Protein AF-A0A564Z954-F1 (afdb_monomer)

Sequence (150 aa):
MLAMYPEDNRAFHIRVGFLYTVAASIPLILFPLRTALYSLLFKEDLYEEGPLTVQFPPTIPDVYFRYLTLGIIFLSMIASQTTDRVEVILTYTGGLAGGACCYLLPAAIGARALGVRKRSLEMGLMILLLCGLGVLILLSPFLTFLGVDV

Foldseek 3Di:
DPPDDPPDVVVVVVVVVVVVVVVVVVVVVVVVVLVVVVCVVCVVVVPPDDDDDDDDDDDPPVVVSVVVVVVVVVVVVVVVVPDPDPVLVCQLVCLVVVLCVVQVVVLVCVVVVCPPDDDDVVVVVVSVVSVVVSVVSNCVSVVVVVVVVD

Structure (mmCIF, N/CA/C/O backbone):
data_AF-A0A564Z954-F1
#
_entry.id   AF-A0A564Z954-F1
#
loop_
_atom_site.group_PDB
_atom_site.id
_atom_site.type_symbol
_atom_site.label_atom_id
_atom_site.label_alt_id
_atom_site.label_comp_id
_atom_site.label_asym_id
_atom_site.label_entity_id
_atom_site.label_seq_id
_atom_site.pdbx_PDB_ins_code
_atom_site.Cartn_x
_atom_site.Cartn_y
_atom_site.Cartn_z
_atom_site.occupancy
_atom_site.B_iso_or_equiv
_atom_site.auth_seq_id
_atom_site.auth_comp_id
_atom_site.auth_asym_id
_atom_site.auth_atom_id
_atom_site.pdbx_PDB_model_num
ATOM 1 N N . MET A 1 1 ? 15.148 8.608 -26.414 1.00 41.53 1 MET A N 1
ATOM 2 C CA . MET A 1 1 ? 16.270 8.232 -25.520 1.00 41.53 1 MET A CA 1
ATOM 3 C C . MET A 1 1 ? 16.392 6.715 -25.267 1.00 41.53 1 MET A C 1
ATOM 5 O O . MET A 1 1 ? 17.123 6.333 -24.369 1.00 41.53 1 MET A O 1
ATOM 9 N N . LEU A 1 2 ? 15.747 5.839 -26.063 1.00 47.66 2 LEU A N 1
ATOM 10 C CA . LEU A 1 2 ? 15.821 4.367 -25.918 1.00 47.66 2 LEU A CA 1
ATOM 11 C C . LEU A 1 2 ? 16.537 3.651 -27.081 1.00 47.66 2 LEU A C 1
ATOM 13 O O . LEU A 1 2 ? 16.651 2.436 -27.067 1.00 47.66 2 LEU A O 1
ATOM 17 N N . ALA A 1 3 ? 17.040 4.384 -28.079 1.00 51.81 3 ALA A N 1
ATOM 18 C CA . ALA A 1 3 ? 17.647 3.794 -29.278 1.00 51.81 3 ALA A CA 1
ATOM 19 C C . ALA A 1 3 ? 19.162 3.515 -29.157 1.00 51.81 3 ALA A C 1
ATOM 21 O O . ALA A 1 3 ? 19.787 3.126 -30.134 1.00 51.81 3 ALA A O 1
ATOM 22 N N . MET A 1 4 ? 19.771 3.738 -27.985 1.00 51.12 4 MET A N 1
ATOM 23 C CA . MET A 1 4 ? 21.219 3.592 -27.781 1.00 51.12 4 MET A CA 1
ATOM 24 C C . MET A 1 4 ? 21.536 2.953 -26.426 1.00 51.12 4 MET A C 1
ATOM 26 O O . MET A 1 4 ? 22.325 3.474 -25.644 1.00 51.12 4 MET A O 1
ATOM 30 N N . TYR A 1 5 ? 20.876 1.839 -26.118 1.00 54.16 5 TYR A N 1
ATOM 31 C CA . TYR A 1 5 ? 21.366 0.914 -25.102 1.00 54.16 5 TYR A CA 1
ATOM 32 C C . TYR A 1 5 ? 21.845 -0.331 -25.853 1.00 54.16 5 TYR A C 1
ATOM 34 O O . TYR A 1 5 ? 21.053 -0.889 -26.612 1.00 54.16 5 TYR A O 1
ATOM 42 N N . PRO A 1 6 ? 23.125 -0.724 -25.744 1.00 58.16 6 PRO A N 1
ATOM 43 C CA . PRO A 1 6 ? 23.618 -1.901 -26.441 1.00 58.16 6 PRO A CA 1
ATOM 44 C C . PRO A 1 6 ? 22.816 -3.116 -25.964 1.00 58.16 6 PRO A C 1
ATOM 46 O O . PRO A 1 6 ? 22.495 -3.226 -24.780 1.00 58.16 6 PRO A O 1
ATOM 49 N N . GLU A 1 7 ? 22.470 -4.008 -26.889 1.00 63.69 7 GLU A N 1
ATOM 50 C CA . GLU A 1 7 ? 21.851 -5.310 -26.620 1.00 63.69 7 GLU A CA 1
ATOM 51 C C . GLU A 1 7 ? 22.855 -6.204 -25.870 1.00 63.69 7 GLU A C 1
ATOM 53 O O . GLU A 1 7 ? 23.449 -7.136 -26.409 1.00 63.69 7 GLU A O 1
ATOM 58 N N . ASP A 1 8 ? 23.117 -5.861 -24.612 1.00 70.62 8 ASP A N 1
ATOM 59 C CA . ASP A 1 8 ? 23.993 -6.598 -23.725 1.00 70.62 8 ASP A CA 1
ATOM 60 C C . ASP A 1 8 ? 23.173 -7.733 -23.114 1.00 70.62 8 ASP A C 1
ATOM 62 O O . ASP A 1 8 ? 22.241 -7.504 -22.335 1.00 70.62 8 ASP A O 1
ATOM 66 N N . ASN A 1 9 ? 23.530 -8.980 -23.431 1.00 76.00 9 ASN A N 1
ATOM 67 C CA . ASN A 1 9 ? 22.897 -10.186 -22.881 1.00 76.00 9 ASN A CA 1
ATOM 68 C C . ASN A 1 9 ? 22.767 -10.098 -21.342 1.00 76.00 9 ASN A C 1
ATOM 70 O O . ASN A 1 9 ? 21.789 -10.539 -20.748 1.00 76.00 9 ASN A O 1
ATOM 74 N N . ARG A 1 10 ? 23.724 -9.431 -20.682 1.00 79.94 10 ARG A N 1
ATOM 75 C CA . ARG A 1 10 ? 23.726 -9.162 -19.235 1.00 79.94 10 ARG A CA 1
ATOM 76 C C . ARG A 1 10 ? 22.551 -8.297 -18.774 1.00 79.94 10 ARG A C 1
ATOM 78 O O . ARG A 1 10 ? 21.937 -8.606 -17.756 1.00 79.94 10 ARG A O 1
ATOM 85 N N . ALA A 1 11 ? 22.220 -7.241 -19.509 1.00 81.50 11 ALA A N 1
ATOM 86 C CA . ALA A 1 11 ? 21.094 -6.374 -19.180 1.00 81.50 11 ALA A CA 1
ATOM 87 C C . ALA A 1 11 ? 19.754 -7.092 -19.384 1.00 81.50 11 ALA A C 1
ATOM 89 O O . ALA A 1 11 ? 18.826 -6.894 -18.598 1.00 81.50 11 ALA A O 1
ATOM 90 N N . PHE A 1 12 ? 19.673 -7.974 -20.384 1.00 83.81 12 PHE A N 1
ATOM 91 C CA . PHE A 1 12 ? 18.518 -8.848 -20.572 1.00 83.81 12 PHE A CA 1
ATOM 92 C C . PHE A 1 12 ? 18.321 -9.785 -19.370 1.00 83.81 12 PHE A C 1
ATOM 94 O O . PHE A 1 12 ? 17.233 -9.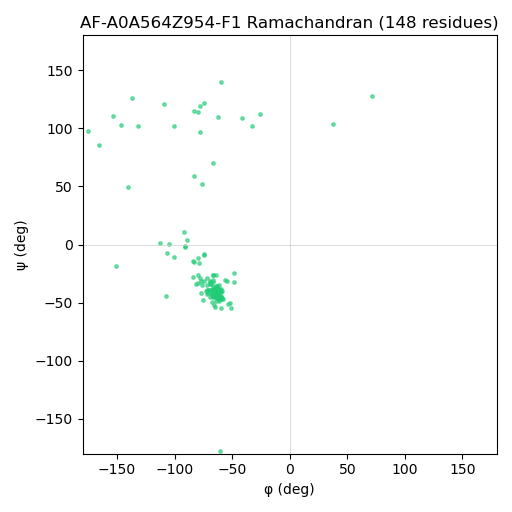809 -18.793 1.00 83.81 12 PHE A O 1
ATOM 101 N N . HIS A 1 13 ? 19.381 -10.463 -18.912 1.00 86.06 13 HIS A N 1
ATOM 102 C CA . HIS A 1 13 ? 19.321 -11.329 -17.722 1.00 86.06 13 HIS A CA 1
ATOM 103 C C . HIS A 1 13 ? 18.886 -10.579 -16.461 1.00 86.06 13 HIS A C 1
ATOM 105 O O . HIS A 1 13 ? 18.076 -11.091 -15.691 1.00 86.06 13 HIS A O 1
ATOM 111 N N . ILE A 1 14 ? 19.365 -9.347 -16.265 1.00 89.75 14 ILE A N 1
ATOM 112 C CA . ILE A 1 14 ? 18.974 -8.521 -15.112 1.00 89.75 14 ILE A CA 1
ATOM 113 C C . ILE A 1 14 ? 17.486 -8.148 -15.181 1.00 89.75 14 ILE A C 1
ATOM 115 O O . ILE A 1 14 ? 16.778 -8.271 -14.180 1.00 89.75 14 ILE A O 1
ATOM 119 N N . ARG A 1 15 ? 16.983 -7.742 -16.355 1.00 85.69 15 ARG A N 1
ATOM 120 C CA . ARG A 1 15 ? 15.562 -7.398 -16.544 1.00 85.69 15 ARG A CA 1
ATOM 121 C C . ARG A 1 15 ? 14.650 -8.598 -16.296 1.00 85.69 15 ARG A C 1
ATOM 123 O O . ARG A 1 15 ? 13.651 -8.466 -15.592 1.00 85.69 15 ARG A O 1
ATOM 130 N N . VAL A 1 16 ? 15.008 -9.763 -16.834 1.00 89.56 16 VAL A N 1
ATOM 131 C CA . VAL A 1 16 ? 14.232 -10.998 -16.654 1.00 89.56 16 VAL A CA 1
ATOM 132 C C . VAL A 1 16 ? 14.264 -11.461 -15.196 1.00 89.56 16 VAL A C 1
ATOM 134 O O . VAL A 1 16 ? 13.220 -11.817 -14.654 1.00 89.56 16 VAL A O 1
ATOM 137 N N . GLY A 1 17 ? 15.421 -11.396 -14.528 1.00 90.94 17 GLY A N 1
ATOM 138 C CA . GLY A 1 17 ? 15.543 -11.743 -13.108 1.00 90.94 17 GLY A CA 1
ATOM 139 C C . GLY A 1 17 ? 14.709 -10.837 -12.195 1.00 90.94 17 GLY A C 1
ATOM 140 O O . GLY A 1 17 ? 14.040 -11.319 -11.275 1.00 90.94 17 GLY A O 1
ATOM 141 N N . PHE A 1 18 ? 14.681 -9.534 -12.482 1.00 89.62 18 PHE A N 1
ATOM 142 C CA . PHE A 1 18 ? 13.810 -8.594 -11.779 1.00 89.62 18 PHE A CA 1
ATOM 143 C C . PHE A 1 18 ? 12.329 -8.915 -12.017 1.00 89.62 18 PHE A C 1
ATOM 145 O O . PHE A 1 18 ? 11.571 -9.047 -11.056 1.00 89.62 18 PHE A O 1
ATOM 152 N N . LEU A 1 19 ? 11.928 -9.128 -13.275 1.00 91.31 19 LEU A N 1
ATOM 153 C CA . LEU A 1 19 ? 10.546 -9.462 -13.622 1.00 91.31 19 LEU A CA 1
ATOM 154 C C . LEU A 1 19 ? 10.081 -10.762 -12.952 1.00 91.31 19 LEU A C 1
ATOM 156 O O . LEU A 1 19 ? 8.968 -10.816 -12.436 1.00 91.31 19 LEU A O 1
ATOM 160 N N . TYR A 1 20 ? 10.939 -11.783 -12.902 1.00 92.00 20 TYR A N 1
ATOM 161 C CA . TYR A 1 20 ? 10.642 -13.048 -12.229 1.00 92.00 20 TYR A CA 1
ATOM 162 C C . TYR A 1 20 ? 10.417 -12.857 -10.724 1.00 92.00 20 TYR A C 1
ATOM 164 O O . TYR A 1 20 ? 9.466 -13.395 -10.157 1.00 92.00 20 TYR A O 1
ATOM 172 N N . THR A 1 21 ? 11.251 -12.036 -10.083 1.00 91.50 21 THR A N 1
ATOM 173 C CA . THR A 1 21 ? 11.122 -11.727 -8.651 1.00 91.50 21 THR A CA 1
ATOM 174 C C . THR A 1 21 ? 9.829 -10.963 -8.357 1.00 91.50 21 THR A C 1
ATOM 176 O O . THR A 1 21 ? 9.137 -11.277 -7.389 1.00 91.50 21 THR A O 1
ATOM 179 N N . VAL A 1 22 ? 9.463 -10.000 -9.209 1.00 89.06 22 VAL A N 1
ATOM 180 C CA . VAL A 1 22 ? 8.196 -9.258 -9.094 1.00 89.06 22 VAL A CA 1
ATOM 181 C C . VAL A 1 22 ? 6.995 -10.179 -9.329 1.00 89.06 22 VAL A C 1
ATOM 183 O O . VAL A 1 22 ? 6.027 -10.136 -8.578 1.00 89.06 22 VAL A O 1
ATOM 186 N N . ALA A 1 23 ? 7.057 -11.067 -10.321 1.00 89.00 23 ALA A N 1
ATOM 187 C CA . ALA A 1 23 ? 5.986 -12.027 -10.574 1.00 89.00 23 ALA A CA 1
ATOM 188 C C . ALA A 1 23 ? 5.775 -12.983 -9.387 1.00 89.00 23 ALA A C 1
ATOM 190 O O . ALA A 1 23 ? 4.637 -13.304 -9.049 1.00 89.00 23 ALA A O 1
ATOM 191 N N . ALA A 1 24 ? 6.858 -13.399 -8.722 1.00 90.50 24 ALA A N 1
ATOM 192 C CA . ALA A 1 24 ? 6.793 -14.242 -7.533 1.00 90.50 24 ALA A CA 1
ATOM 193 C C . ALA A 1 24 ? 6.272 -13.497 -6.289 1.00 90.50 24 ALA A C 1
ATOM 195 O O . ALA A 1 24 ? 5.651 -14.120 -5.429 1.00 90.50 24 ALA A O 1
ATOM 196 N N . SER A 1 25 ? 6.482 -12.181 -6.174 1.00 89.81 25 SER A N 1
ATOM 197 C CA . SER A 1 25 ? 6.032 -11.407 -5.009 1.00 89.81 25 SER A CA 1
ATOM 198 C C . SER A 1 25 ? 4.530 -11.111 -5.020 1.00 89.81 25 SER A C 1
ATOM 200 O O . SER A 1 25 ? 3.914 -11.089 -3.955 1.00 89.81 25 SER A O 1
ATOM 202 N N . ILE A 1 26 ? 3.918 -10.954 -6.199 1.00 86.00 26 ILE A N 1
ATOM 203 C CA . ILE A 1 26 ? 2.472 -10.710 -6.351 1.00 86.00 26 ILE A CA 1
ATOM 204 C C . ILE A 1 26 ? 1.613 -11.727 -5.573 1.00 86.00 26 ILE A C 1
ATOM 206 O O . ILE A 1 26 ? 0.808 -11.291 -4.747 1.00 86.00 26 ILE A O 1
ATOM 210 N N . PRO A 1 27 ? 1.757 -13.057 -5.750 1.00 83.00 27 PRO A N 1
ATOM 211 C CA . PRO A 1 27 ? 0.962 -14.022 -4.993 1.00 83.00 27 PRO A CA 1
ATOM 212 C C . PRO A 1 27 ? 1.272 -13.981 -3.492 1.00 83.00 27 PRO A C 1
ATOM 214 O O . PRO A 1 27 ? 0.347 -14.081 -2.686 1.00 83.00 27 PRO A O 1
ATOM 217 N N . LEU A 1 28 ? 2.538 -13.768 -3.104 1.00 86.19 28 LEU A N 1
ATOM 218 C CA . LEU A 1 28 ? 2.923 -13.637 -1.693 1.00 86.19 28 LEU A CA 1
ATOM 219 C C . LEU A 1 28 ? 2.240 -12.446 -1.008 1.00 86.19 28 LEU A C 1
ATOM 221 O O . LEU A 1 28 ? 1.900 -12.551 0.166 1.00 86.19 28 LEU A O 1
ATOM 225 N N . ILE A 1 29 ? 2.020 -11.339 -1.722 1.00 85.56 29 ILE A N 1
ATOM 226 C CA . ILE A 1 29 ? 1.315 -10.153 -1.210 1.00 85.56 29 ILE A CA 1
ATOM 227 C C . ILE A 1 29 ? -0.209 -10.356 -1.247 1.00 85.56 29 ILE A C 1
ATOM 229 O O . ILE A 1 29 ? -0.923 -9.886 -0.360 1.00 85.56 29 ILE A O 1
ATOM 233 N N . LEU A 1 30 ? -0.723 -11.094 -2.234 1.00 83.00 30 LEU A N 1
ATOM 234 C CA . LEU A 1 30 ? -2.159 -11.322 -2.411 1.00 83.00 30 LEU A CA 1
ATOM 235 C C . LEU A 1 30 ? -2.757 -12.197 -1.292 1.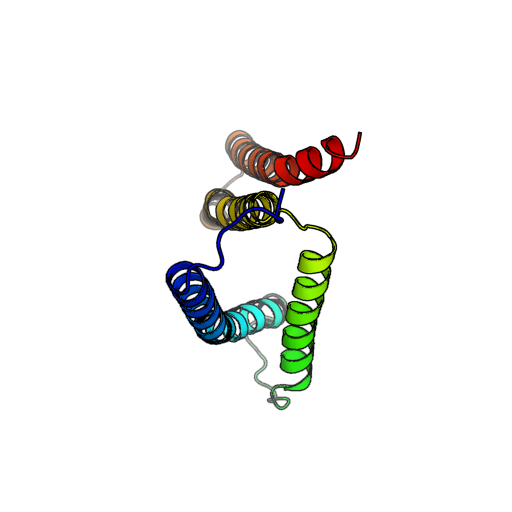00 83.00 30 LEU A C 1
ATOM 237 O O . LEU A 1 30 ? -3.888 -11.957 -0.863 1.00 83.00 30 LEU A O 1
ATOM 241 N N . PHE A 1 31 ? -1.999 -13.161 -0.759 1.00 83.06 31 PHE A N 1
ATOM 242 C CA . PHE A 1 31 ? -2.447 -14.008 0.356 1.00 83.06 31 PHE A CA 1
ATOM 243 C C . PHE A 1 31 ? -2.803 -13.238 1.643 1.00 83.06 31 PHE A C 1
ATOM 245 O O . PHE A 1 31 ? -3.920 -13.410 2.132 1.00 83.06 31 PHE A O 1
ATOM 252 N N . PRO A 1 32 ? -1.932 -12.389 2.219 1.00 81.12 32 PRO A N 1
ATOM 253 C CA . PRO A 1 32 ? -2.290 -11.590 3.389 1.00 81.12 32 PRO A CA 1
ATOM 254 C C . PRO A 1 32 ? -3.316 -10.498 3.056 1.00 81.12 32 PRO A C 1
ATOM 256 O O . PRO A 1 32 ? -4.167 -10.195 3.896 1.00 81.12 32 PRO A O 1
ATOM 259 N N . LEU A 1 33 ? -3.300 -9.954 1.831 1.00 77.25 33 LEU A N 1
ATOM 260 C CA . LEU A 1 33 ? -4.278 -8.961 1.373 1.00 77.25 33 LEU A CA 1
ATOM 261 C C . LEU A 1 33 ? -5.710 -9.515 1.399 1.00 77.25 33 LEU A C 1
ATOM 263 O O . LEU A 1 33 ? -6.628 -8.816 1.831 1.00 77.25 33 LEU A O 1
ATOM 267 N N . ARG A 1 34 ? -5.891 -10.790 1.020 1.00 76.88 34 ARG A N 1
ATOM 268 C CA . ARG A 1 34 ? -7.171 -11.507 1.149 1.00 76.88 34 ARG A CA 1
ATOM 269 C C . ARG A 1 34 ? -7.708 -11.441 2.576 1.00 76.88 34 ARG A C 1
ATOM 271 O O . ARG A 1 34 ? -8.869 -11.099 2.783 1.00 76.88 34 ARG A O 1
ATOM 278 N N . THR A 1 35 ? -6.871 -11.782 3.548 1.00 77.94 35 THR A N 1
ATOM 279 C CA . THR A 1 35 ? -7.267 -11.845 4.959 1.00 77.94 35 THR A CA 1
ATOM 280 C C . THR A 1 35 ? -7.555 -10.453 5.523 1.00 77.94 35 THR A C 1
ATOM 282 O O . THR A 1 35 ? -8.524 -10.280 6.260 1.00 77.94 35 THR A O 1
ATOM 285 N N . ALA A 1 36 ? -6.762 -9.448 5.141 1.00 79.56 36 ALA A N 1
ATOM 286 C CA . ALA A 1 36 ? -6.961 -8.064 5.564 1.00 79.56 36 ALA A CA 1
ATOM 287 C C . ALA A 1 36 ? -8.280 -7.474 5.034 1.00 79.56 36 ALA A C 1
ATOM 289 O O . ALA A 1 36 ? -9.031 -6.884 5.808 1.00 79.56 36 ALA A O 1
ATOM 290 N N . LEU A 1 37 ? -8.598 -7.681 3.750 1.00 73.56 37 LEU A N 1
ATOM 291 C CA . LEU A 1 37 ? -9.855 -7.211 3.154 1.00 73.56 37 LEU A CA 1
ATOM 292 C C . LEU A 1 37 ? -11.077 -7.907 3.754 1.00 73.56 37 LEU A C 1
ATOM 294 O O . LEU A 1 37 ? -12.071 -7.243 4.040 1.00 73.56 37 LEU A O 1
ATOM 298 N N . TYR A 1 38 ? -10.986 -9.217 4.007 1.00 71.19 38 TYR A N 1
ATOM 299 C CA . TYR A 1 38 ? -12.036 -9.944 4.721 1.00 71.19 38 TYR A CA 1
ATOM 300 C C . TYR A 1 38 ? -12.249 -9.355 6.124 1.00 71.19 38 TYR A C 1
ATOM 302 O O . TYR A 1 38 ? -13.372 -9.054 6.512 1.00 71.19 38 TYR A O 1
ATOM 310 N N . SER A 1 39 ? -11.174 -9.099 6.876 1.00 69.56 39 SER A N 1
ATOM 311 C CA . SER A 1 39 ? -11.300 -8.494 8.205 1.00 69.56 39 SER A CA 1
ATOM 312 C C . SER A 1 39 ? -11.822 -7.053 8.187 1.00 69.56 39 SER A C 1
ATOM 314 O O . SER A 1 39 ? -12.355 -6.631 9.212 1.00 69.56 39 SER A O 1
ATOM 316 N N . LEU A 1 40 ? -11.627 -6.290 7.106 1.00 65.81 40 LEU A N 1
ATOM 317 C CA . LEU A 1 40 ? -12.142 -4.924 6.985 1.00 65.81 40 LEU A CA 1
ATOM 318 C C . LEU A 1 40 ? -13.651 -4.936 6.705 1.00 65.81 40 LEU A C 1
ATOM 320 O O . LEU A 1 40 ? -14.391 -4.250 7.398 1.00 65.81 40 LEU A O 1
ATOM 324 N N . LEU A 1 41 ? -14.094 -5.760 5.749 1.00 65.81 41 LEU A N 1
ATOM 325 C CA . LEU A 1 41 ? -15.490 -5.816 5.302 1.00 65.81 41 LEU A CA 1
ATOM 326 C C . LEU A 1 41 ? -16.425 -6.460 6.343 1.00 65.81 41 LEU A C 1
ATOM 328 O O . LEU A 1 41 ? -17.551 -6.020 6.503 1.00 65.81 41 LEU A O 1
ATOM 332 N N . PHE A 1 42 ? -15.951 -7.459 7.099 1.00 59.31 42 PHE A N 1
ATOM 333 C CA . PHE A 1 42 ? -16.750 -8.144 8.133 1.00 59.31 42 PHE A CA 1
ATOM 334 C C . PHE A 1 42 ? -16.638 -7.520 9.534 1.00 59.31 42 PHE A C 1
ATOM 336 O O . PHE A 1 42 ? -17.264 -7.993 10.481 1.00 59.31 42 PHE A O 1
ATOM 343 N N . LYS A 1 43 ? -15.825 -6.471 9.709 1.00 54.47 43 LYS A N 1
ATOM 344 C CA . LYS A 1 43 ? -15.777 -5.727 10.979 1.00 54.47 43 LYS A CA 1
ATOM 345 C C . LYS A 1 43 ? -16.940 -4.748 11.142 1.00 54.47 43 LYS A C 1
ATOM 347 O O . LYS A 1 43 ? -17.156 -4.308 12.269 1.00 54.47 43 LYS A O 1
ATOM 352 N N . GLU A 1 44 ? -17.665 -4.421 10.073 1.00 49.22 44 GLU A N 1
ATOM 353 C CA . GLU A 1 44 ? -18.847 -3.551 10.141 1.00 49.22 44 GLU A CA 1
ATOM 354 C C . GLU A 1 44 ? -20.060 -4.268 10.757 1.00 49.22 44 GLU A C 1
ATOM 356 O O . GLU A 1 44 ? -20.781 -3.652 11.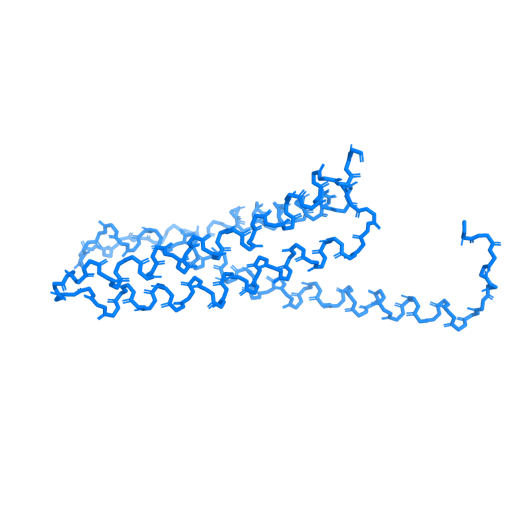532 1.00 49.22 44 GLU A O 1
ATOM 361 N N . ASP A 1 45 ? -20.197 -5.587 10.587 1.00 45.94 45 ASP A N 1
ATOM 362 C CA . ASP A 1 45 ? -21.300 -6.353 11.198 1.00 45.94 45 ASP A CA 1
ATOM 363 C C . ASP A 1 45 ? -21.140 -6.590 12.715 1.00 45.94 45 ASP A C 1
ATOM 365 O O . ASP A 1 45 ? -22.054 -7.080 13.373 1.00 45.94 45 ASP A O 1
ATOM 369 N N . LEU A 1 46 ? -19.977 -6.273 13.304 1.00 45.91 46 LEU A N 1
ATOM 370 C CA . LEU A 1 46 ? -19.678 -6.582 14.712 1.00 45.91 46 LEU A CA 1
ATOM 371 C C . LEU A 1 46 ? -19.739 -5.371 15.657 1.00 45.91 46 LEU A C 1
ATOM 373 O O . LEU A 1 46 ? -19.458 -5.524 16.847 1.00 45.91 46 LEU A O 1
ATOM 377 N N . TYR A 1 47 ? -20.055 -4.172 15.156 1.00 40.78 47 TYR A N 1
ATOM 378 C CA . TYR A 1 47 ? -20.247 -2.991 16.012 1.00 40.78 47 TYR A CA 1
ATOM 379 C C . TYR A 1 47 ? -21.714 -2.568 16.155 1.00 40.78 47 TYR A C 1
ATOM 381 O O . TYR A 1 47 ? -21.994 -1.712 16.992 1.00 40.78 47 TYR A O 1
ATOM 389 N N . GLU A 1 48 ? -22.642 -3.171 15.403 1.00 42.75 48 GLU A N 1
ATOM 390 C CA . GLU A 1 48 ? -24.054 -2.775 15.456 1.00 42.75 48 GLU A CA 1
ATOM 391 C C . GLU A 1 48 ? -24.951 -3.680 16.307 1.00 42.75 48 GLU A C 1
ATOM 393 O O . GLU A 1 48 ? -26.040 -3.250 16.636 1.00 42.75 48 GLU A O 1
ATOM 398 N N . GLU A 1 49 ? -24.528 -4.857 16.783 1.00 39.09 49 GLU A N 1
ATOM 399 C CA . GLU A 1 49 ? -25.447 -5.704 17.561 1.00 39.09 49 GLU A CA 1
ATOM 400 C C . GLU A 1 49 ? -24.787 -6.327 18.796 1.00 39.09 49 GLU A C 1
ATOM 402 O O . GLU A 1 49 ? -23.726 -6.953 18.745 1.00 39.09 49 GLU A O 1
ATOM 407 N N . GLY A 1 50 ? -25.432 -6.102 19.941 1.00 41.78 50 GLY A N 1
ATOM 408 C CA . GLY A 1 50 ? -25.032 -6.576 21.256 1.00 41.78 50 GLY A CA 1
ATOM 409 C C . GLY A 1 50 ? -24.966 -8.106 21.394 1.00 41.78 50 GLY A C 1
ATOM 410 O O . GLY A 1 50 ? -25.187 -8.870 20.455 1.00 41.78 50 GLY A O 1
ATOM 411 N N . PRO A 1 51 ? -24.647 -8.594 22.603 1.00 45.34 51 PRO A N 1
ATOM 412 C CA . PRO A 1 51 ? -24.194 -9.955 22.830 1.00 45.34 51 PRO A CA 1
ATOM 413 C C . PRO A 1 51 ? -25.368 -10.929 22.928 1.00 45.34 51 PRO A C 1
ATOM 415 O O . PRO A 1 51 ? -25.507 -11.552 23.963 1.00 45.34 51 PRO A O 1
ATOM 418 N N . LEU A 1 52 ? -26.227 -11.068 21.919 1.00 48.25 52 LEU A N 1
ATOM 419 C CA . LEU A 1 52 ? -27.199 -12.166 21.830 1.00 48.25 52 LEU A CA 1
ATOM 420 C C . LEU A 1 52 ? -27.777 -12.256 20.413 1.00 48.25 52 LEU A C 1
ATOM 422 O O . LEU A 1 52 ? -28.860 -11.750 20.180 1.00 48.25 52 LEU A O 1
ATOM 426 N N . THR A 1 53 ? -27.098 -12.960 19.507 1.00 39.31 53 THR A N 1
ATOM 427 C CA . THR A 1 53 ? -27.733 -13.926 18.587 1.00 39.31 53 THR A CA 1
ATOM 428 C C . THR A 1 53 ? -26.664 -14.634 17.765 1.00 39.31 53 THR A C 1
ATOM 430 O O . THR A 1 53 ? -26.208 -14.166 16.729 1.00 39.31 53 THR A O 1
ATOM 433 N N . VAL A 1 54 ? -26.301 -15.827 18.225 1.00 55.28 54 VAL A N 1
ATOM 434 C CA . VAL A 1 54 ? -25.850 -16.907 17.350 1.00 55.28 54 VAL A CA 1
ATOM 435 C C . VAL A 1 54 ? -27.020 -17.240 16.425 1.00 55.28 54 VAL A C 1
ATOM 437 O O . VAL A 1 54 ? -27.986 -17.792 16.936 1.00 55.28 54 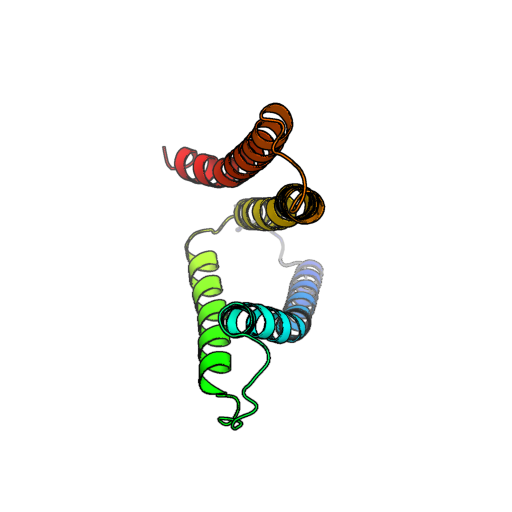VAL A O 1
ATOM 440 N N . GLN A 1 55 ? -26.956 -16.934 15.122 1.00 40.81 55 GLN A N 1
ATOM 441 C CA . GLN A 1 55 ? -27.754 -17.616 14.088 1.00 40.81 55 GLN A CA 1
ATOM 442 C C . GLN A 1 55 ? -27.087 -17.575 12.698 1.00 40.81 55 GLN A C 1
ATOM 444 O O . GLN A 1 55 ? -27.049 -16.554 12.027 1.00 40.81 55 GLN A O 1
ATOM 449 N N . PHE A 1 56 ? -26.658 -18.777 12.301 1.00 42.00 56 PHE A N 1
ATOM 450 C CA . PHE A 1 56 ? -26.472 -19.334 10.958 1.00 42.00 56 PHE A CA 1
ATOM 451 C C . PHE A 1 56 ? -25.324 -18.839 10.056 1.00 42.00 56 PHE A C 1
ATOM 453 O O . PHE A 1 56 ? -25.204 -17.652 9.783 1.00 42.00 56 PHE A O 1
ATOM 460 N N . PRO A 1 57 ? -24.504 -19.773 9.521 1.00 57.12 57 PRO A N 1
ATOM 461 C CA . PRO A 1 57 ? -23.486 -19.465 8.530 1.00 57.12 57 PRO A CA 1
ATOM 462 C C . PRO A 1 57 ? -24.152 -19.345 7.152 1.00 57.12 57 PRO A C 1
ATOM 464 O O . PRO A 1 57 ? -24.610 -20.362 6.623 1.00 57.12 57 PRO A O 1
ATOM 467 N N . PRO A 1 58 ? -24.193 -18.171 6.500 1.00 49.38 58 PRO A N 1
ATOM 468 C CA . PRO A 1 58 ? -24.283 -18.184 5.059 1.00 49.38 58 PRO A CA 1
ATOM 469 C C . PRO A 1 58 ? -22.889 -18.573 4.569 1.00 49.38 58 PRO A C 1
ATOM 471 O O . PRO A 1 58 ? -21.891 -17.951 4.930 1.00 49.38 58 PRO A O 1
ATOM 474 N N . THR A 1 59 ? -22.812 -19.659 3.809 1.00 46.59 59 THR A N 1
ATOM 475 C CA . THR A 1 59 ? -21.668 -20.040 2.980 1.00 46.59 59 THR A CA 1
ATOM 476 C C . THR A 1 59 ? -20.858 -18.810 2.577 1.00 46.59 59 THR A C 1
ATOM 478 O O . THR A 1 59 ? -21.366 -17.955 1.855 1.00 46.59 59 THR A O 1
ATOM 481 N N . ILE A 1 60 ? -19.632 -18.722 3.101 1.00 50.97 60 ILE A N 1
ATOM 482 C CA . ILE A 1 60 ? -18.649 -17.662 2.850 1.00 50.97 60 ILE A CA 1
ATOM 483 C C . ILE A 1 60 ? -18.693 -17.331 1.352 1.00 50.97 60 ILE A C 1
ATOM 485 O O . ILE A 1 60 ? -18.320 -18.188 0.547 1.00 50.97 60 ILE A O 1
ATOM 489 N N . PRO A 1 61 ? -19.224 -16.169 0.932 1.00 54.12 61 PRO A N 1
ATOM 490 C CA . PRO A 1 61 ? -19.536 -15.983 -0.471 1.00 54.12 61 PRO A CA 1
ATOM 491 C C . PRO A 1 61 ? -18.248 -15.686 -1.247 1.00 54.12 61 PRO A C 1
ATOM 493 O O . PRO A 1 61 ? -17.781 -14.549 -1.321 1.00 54.12 61 PRO A O 1
ATOM 496 N N . ASP A 1 62 ? -17.686 -16.737 -1.854 1.00 60.69 62 ASP A N 1
ATOM 497 C CA . ASP A 1 62 ? -16.522 -16.728 -2.759 1.00 60.69 62 ASP A CA 1
ATOM 498 C C . ASP A 1 62 ? -16.621 -15.661 -3.867 1.00 60.69 62 ASP A C 1
ATOM 500 O O . ASP A 1 62 ? -15.615 -15.175 -4.387 1.00 60.69 62 ASP A O 1
ATOM 504 N N . VAL A 1 63 ? -17.844 -15.245 -4.205 1.00 61.84 63 VAL A N 1
ATOM 505 C CA . VAL A 1 63 ? -18.119 -14.165 -5.156 1.00 61.84 63 VAL A CA 1
ATOM 506 C C . VAL A 1 63 ? -17.512 -12.828 -4.727 1.00 61.84 63 VAL A C 1
ATOM 508 O O . VAL A 1 63 ? -16.847 -12.206 -5.552 1.00 61.84 63 VAL A O 1
ATOM 511 N N . TYR A 1 64 ? -17.628 -12.403 -3.462 1.00 69.62 64 TYR A N 1
ATOM 512 C CA . TYR A 1 64 ? -17.025 -11.134 -3.016 1.00 69.62 64 TYR A CA 1
ATOM 513 C C . TYR A 1 64 ? -15.501 -11.193 -3.063 1.00 69.62 64 TYR A C 1
ATOM 515 O O . TYR A 1 64 ? -14.854 -10.239 -3.487 1.00 69.62 64 TYR A O 1
ATOM 523 N N . PHE A 1 65 ? -14.921 -12.342 -2.710 1.00 69.88 65 PHE A N 1
ATOM 524 C CA . PHE A 1 65 ? -13.479 -12.558 -2.800 1.00 69.88 65 PHE A CA 1
ATOM 525 C C . PHE A 1 65 ? -12.968 -12.426 -4.246 1.00 69.88 65 PHE A C 1
ATOM 527 O O . PHE A 1 65 ? -11.926 -11.811 -4.508 1.00 69.88 65 PHE A O 1
ATOM 534 N N . ARG A 1 66 ? -13.743 -12.946 -5.201 1.00 75.12 66 ARG A N 1
ATOM 535 C CA . ARG A 1 66 ? -13.438 -12.872 -6.629 1.00 75.12 66 ARG A CA 1
ATOM 536 C C . ARG A 1 66 ? -13.628 -11.458 -7.187 1.00 75.12 66 ARG A C 1
ATOM 538 O O . ARG A 1 66 ? -12.776 -11.008 -7.949 1.00 75.12 66 ARG A O 1
ATOM 545 N N . TYR A 1 67 ? -14.665 -10.734 -6.763 1.00 79.25 67 TYR A N 1
ATOM 546 C CA . TYR A 1 67 ? -14.862 -9.326 -7.126 1.00 79.25 67 TYR A CA 1
ATOM 547 C C . TYR A 1 67 ? -13.774 -8.412 -6.558 1.00 79.25 67 TYR A C 1
ATOM 549 O O . TYR A 1 67 ? -13.287 -7.551 -7.281 1.00 79.25 67 TYR A O 1
ATOM 557 N N . LEU A 1 68 ? -13.337 -8.627 -5.314 1.00 76.50 68 LEU A N 1
ATOM 558 C CA . LEU A 1 68 ? -12.231 -7.872 -4.717 1.00 76.50 68 LEU A CA 1
ATOM 559 C C . LEU A 1 68 ? -10.924 -8.101 -5.478 1.00 76.50 68 LEU A C 1
ATOM 561 O O . LEU A 1 68 ? -10.246 -7.143 -5.841 1.00 76.50 68 LEU A O 1
ATOM 565 N N . THR A 1 69 ? -10.598 -9.360 -5.779 1.00 82.62 69 THR A N 1
ATOM 566 C CA . THR A 1 69 ? -9.396 -9.694 -6.557 1.00 82.62 69 THR A CA 1
ATOM 567 C C . THR A 1 69 ? -9.444 -9.076 -7.957 1.00 82.62 69 THR A C 1
ATOM 569 O O . THR A 1 69 ? -8.464 -8.476 -8.397 1.00 82.62 69 THR A O 1
ATOM 572 N N . LEU A 1 70 ? -10.591 -9.156 -8.641 1.00 84.25 70 LEU A N 1
ATOM 573 C CA . LEU A 1 70 ? -10.786 -8.495 -9.934 1.00 84.25 70 LEU A CA 1
ATOM 574 C C . LEU A 1 70 ? -10.680 -6.972 -9.823 1.00 84.25 70 LEU A C 1
ATOM 576 O O . LEU A 1 70 ? -10.051 -6.353 -10.674 1.00 84.25 70 LEU A O 1
ATOM 580 N N . GLY A 1 71 ? -11.233 -6.378 -8.764 1.00 84.88 71 GLY A N 1
ATOM 581 C CA . GLY A 1 71 ? -11.138 -4.949 -8.485 1.00 84.88 71 GLY A CA 1
ATOM 582 C C . GLY A 1 71 ? -9.693 -4.489 -8.319 1.00 84.88 71 GLY A C 1
ATOM 583 O O . GLY A 1 71 ? -9.305 -3.497 -8.925 1.00 84.88 71 GLY A O 1
ATOM 584 N N . ILE A 1 72 ? -8.869 -5.239 -7.581 1.00 82.50 72 ILE A N 1
ATOM 585 C CA . ILE A 1 72 ? -7.439 -4.935 -7.404 1.00 82.50 72 ILE A CA 1
ATOM 586 C C . ILE A 1 72 ? -6.691 -5.009 -8.740 1.00 82.50 72 ILE A C 1
ATOM 588 O O . ILE A 1 72 ? -5.931 -4.098 -9.064 1.00 82.50 72 ILE A O 1
ATOM 592 N N . ILE A 1 73 ? -6.915 -6.062 -9.535 1.00 86.88 73 ILE A N 1
ATOM 593 C CA . ILE A 1 73 ? -6.278 -6.210 -10.855 1.00 86.88 73 ILE A CA 1
ATOM 594 C C . ILE A 1 73 ? -6.705 -5.065 -11.783 1.00 86.88 73 ILE A C 1
ATOM 596 O O . ILE A 1 73 ? -5.869 -4.489 -12.478 1.00 86.88 73 ILE A O 1
ATOM 600 N N . PHE A 1 74 ? -7.986 -4.697 -11.764 1.00 86.88 74 PHE A N 1
ATOM 601 C CA . PHE A 1 74 ? -8.520 -3.610 -12.577 1.00 86.88 74 PHE A CA 1
ATOM 602 C C . PHE A 1 74 ? -7.957 -2.248 -12.155 1.00 86.88 74 PHE A C 1
ATOM 604 O O . PHE A 1 74 ? -7.517 -1.472 -13.001 1.00 86.88 74 PHE A O 1
ATOM 611 N N . LEU A 1 75 ? -7.882 -1.981 -10.849 1.00 83.25 75 LEU A N 1
ATOM 612 C CA . LEU A 1 75 ? -7.263 -0.771 -10.310 1.00 83.25 75 LEU A CA 1
ATOM 613 C C . LEU A 1 75 ? -5.774 -0.703 -10.678 1.00 83.25 75 LEU A C 1
ATOM 615 O O . LEU A 1 75 ? -5.280 0.357 -11.051 1.00 83.25 75 LEU A O 1
ATOM 619 N N . SER A 1 76 ? -5.072 -1.839 -10.632 1.00 82.81 76 SER A N 1
ATOM 620 C CA . SER A 1 76 ? -3.670 -1.927 -11.044 1.00 82.81 76 SER A CA 1
ATOM 621 C C . SER A 1 76 ? -3.490 -1.688 -12.546 1.00 82.81 76 SER A C 1
ATOM 623 O O . SER A 1 76 ? -2.508 -1.058 -12.934 1.00 82.81 76 SER A O 1
ATOM 625 N N . MET A 1 77 ? -4.419 -2.151 -13.389 1.00 83.50 77 MET A N 1
ATOM 626 C CA . MET A 1 77 ? -4.433 -1.837 -14.824 1.00 83.50 77 MET A CA 1
ATOM 627 C C . MET A 1 77 ? -4.631 -0.340 -15.067 1.00 83.50 77 MET A C 1
ATOM 629 O O . MET A 1 77 ? -3.880 0.251 -15.837 1.00 83.50 77 MET A O 1
ATOM 633 N N . ILE A 1 78 ? -5.586 0.292 -14.376 1.00 82.88 78 ILE A N 1
ATOM 634 C CA . ILE A 1 78 ? -5.812 1.741 -14.480 1.00 82.88 78 IL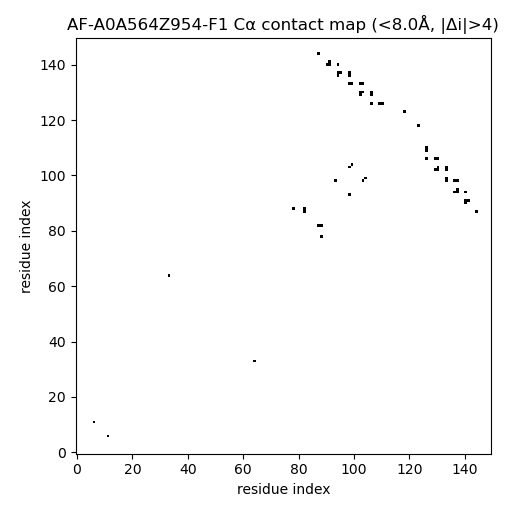E A CA 1
ATOM 635 C C . ILE A 1 78 ? -4.567 2.510 -14.024 1.00 82.88 78 ILE A C 1
ATOM 637 O O . ILE A 1 78 ? -4.104 3.399 -14.734 1.00 82.88 78 ILE A O 1
ATOM 641 N N . ALA A 1 79 ? -3.982 2.142 -12.881 1.00 77.81 79 ALA A N 1
ATOM 642 C CA . ALA A 1 79 ? -2.767 2.774 -12.367 1.00 77.81 79 ALA A CA 1
ATOM 643 C C . ALA A 1 79 ? -1.585 2.641 -13.344 1.00 77.81 79 ALA A C 1
ATOM 645 O O . ALA A 1 79 ? -0.830 3.593 -13.529 1.00 77.81 79 ALA A O 1
ATOM 646 N N . SER A 1 80 ? -1.460 1.489 -14.012 1.00 78.50 80 SER A N 1
ATOM 647 C CA . SER A 1 80 ? -0.455 1.272 -15.056 1.00 78.50 80 SER A CA 1
ATOM 648 C C . SER A 1 80 ? -0.692 2.130 -16.300 1.00 78.50 80 SER A C 1
ATOM 650 O O . SER A 1 80 ? 0.268 2.461 -16.989 1.00 78.50 80 SER A O 1
ATOM 652 N N . GLN A 1 81 ? -1.944 2.462 -16.618 1.00 77.44 81 GLN A N 1
ATOM 653 C CA . GLN A 1 81 ? -2.291 3.217 -17.821 1.00 77.44 81 GLN A CA 1
ATOM 654 C C . GLN A 1 81 ? -2.093 4.727 -17.641 1.00 77.44 81 GLN A C 1
ATOM 656 O O . GLN A 1 81 ? -1.723 5.416 -18.589 1.00 77.44 81 GLN A O 1
ATOM 661 N N . THR A 1 82 ? -2.330 5.243 -16.433 1.00 66.50 82 THR A N 1
ATOM 662 C CA . THR A 1 82 ? -2.285 6.685 -16.139 1.00 66.50 82 THR A CA 1
ATOM 663 C C . THR A 1 82 ? -0.867 7.199 -15.869 1.00 66.50 82 THR A C 1
ATOM 665 O O . THR A 1 82 ? -0.642 8.406 -15.850 1.00 66.50 82 THR A O 1
ATOM 668 N N . THR A 1 83 ? 0.120 6.335 -15.610 1.00 62.50 83 THR A N 1
ATOM 669 C CA . THR A 1 83 ? 1.440 6.792 -15.149 1.00 62.50 83 THR A CA 1
ATOM 670 C C . THR A 1 83 ? 2.578 5.916 -15.669 1.00 62.50 83 THR A C 1
ATOM 672 O O . THR A 1 83 ? 2.885 4.867 -15.119 1.00 62.50 83 THR A O 1
ATOM 675 N N . ASP A 1 84 ? 3.281 6.411 -16.690 1.00 65.44 84 ASP A N 1
ATOM 676 C CA . ASP A 1 84 ? 4.515 5.803 -17.225 1.00 65.44 84 ASP A CA 1
ATOM 677 C C . ASP A 1 84 ? 5.732 6.026 -16.288 1.00 65.44 84 ASP A C 1
ATOM 679 O O . ASP A 1 84 ? 6.820 5.481 -16.465 1.00 65.44 84 ASP A O 1
ATOM 683 N N . ARG A 1 85 ? 5.565 6.851 -15.241 1.00 76.06 85 ARG A N 1
ATOM 684 C CA . ARG A 1 85 ? 6.620 7.229 -14.290 1.00 76.06 85 ARG A CA 1
ATOM 685 C C . ARG A 1 85 ? 6.525 6.427 -12.993 1.00 76.06 85 ARG A C 1
ATOM 687 O O . ARG A 1 85 ? 5.759 6.763 -12.095 1.00 76.06 85 ARG A O 1
ATOM 694 N N . VAL A 1 86 ? 7.392 5.425 -12.850 1.00 80.94 86 VAL A N 1
ATOM 695 C CA . VAL A 1 86 ? 7.489 4.591 -11.632 1.00 80.94 86 VAL A CA 1
ATOM 696 C C . VAL A 1 86 ? 7.685 5.401 -10.344 1.00 80.94 86 VAL A C 1
ATOM 698 O O . VAL A 1 86 ? 7.179 5.012 -9.297 1.00 80.94 86 VAL A O 1
ATOM 701 N N . GLU A 1 87 ? 8.359 6.551 -10.420 1.00 81.19 87 GLU A N 1
ATOM 702 C CA . GLU A 1 87 ? 8.617 7.437 -9.278 1.00 81.19 87 GLU A CA 1
ATOM 703 C C . GLU A 1 87 ? 7.329 8.014 -8.674 1.00 81.19 87 GLU A C 1
ATOM 705 O O . GLU A 1 87 ? 7.190 8.093 -7.454 1.00 81.19 87 GLU A O 1
ATOM 710 N N . VAL A 1 88 ? 6.349 8.342 -9.517 1.00 78.56 88 VAL A N 1
ATOM 711 C CA . VAL A 1 88 ? 5.063 8.901 -9.083 1.00 78.56 88 VAL A CA 1
ATOM 712 C C . VAL A 1 88 ? 4.248 7.842 -8.345 1.00 78.56 88 VAL A C 1
ATOM 714 O O . VAL A 1 88 ? 3.736 8.099 -7.256 1.00 78.56 88 VAL A O 1
ATOM 717 N N . ILE A 1 89 ? 4.182 6.628 -8.895 1.00 79.69 89 ILE A N 1
ATOM 718 C CA . ILE A 1 89 ? 3.437 5.512 -8.295 1.00 79.69 89 ILE A CA 1
ATOM 719 C C . ILE A 1 89 ? 4.038 5.141 -6.935 1.00 79.69 89 ILE A C 1
ATOM 721 O O . ILE A 1 89 ? 3.305 4.916 -5.965 1.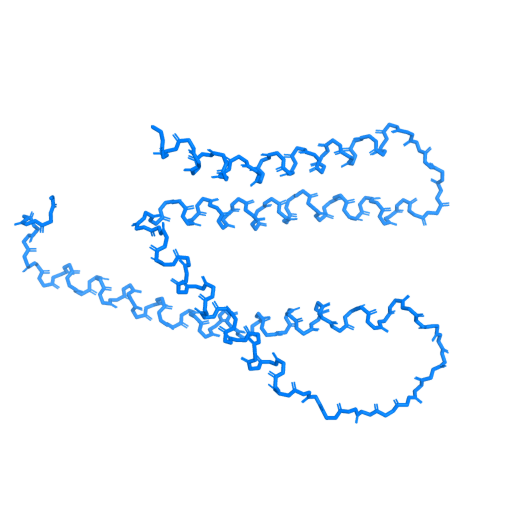00 79.69 89 ILE A O 1
ATOM 725 N N . LEU A 1 90 ? 5.373 5.111 -6.852 1.00 83.94 90 LEU A N 1
ATOM 726 C CA . LEU A 1 90 ? 6.092 4.797 -5.620 1.00 83.94 90 LEU A CA 1
ATOM 727 C C . LEU A 1 90 ? 5.889 5.884 -4.558 1.00 83.94 90 LEU A C 1
ATOM 729 O O . LEU A 1 90 ? 5.628 5.567 -3.398 1.00 83.94 90 LEU A O 1
ATOM 733 N N . THR A 1 91 ? 5.947 7.155 -4.962 1.00 83.19 91 THR A N 1
ATOM 734 C CA . THR A 1 91 ? 5.734 8.305 -4.071 1.00 83.19 91 THR A CA 1
ATOM 735 C C . THR A 1 91 ? 4.301 8.339 -3.543 1.00 83.19 91 THR A C 1
ATOM 737 O O . THR A 1 91 ? 4.090 8.522 -2.345 1.00 83.19 91 THR A O 1
ATOM 740 N N . TYR A 1 92 ? 3.312 8.094 -4.405 1.00 80.62 92 TYR A N 1
ATOM 741 C CA . TYR A 1 92 ? 1.903 8.087 -4.018 1.00 80.62 92 TYR A CA 1
ATOM 742 C C . TYR A 1 92 ? 1.575 6.919 -3.078 1.00 80.62 92 TYR A C 1
ATOM 744 O O . TYR A 1 92 ? 1.026 7.126 -1.996 1.00 80.62 92 TYR A O 1
ATOM 752 N N . THR A 1 93 ? 1.976 5.695 -3.435 1.00 83.94 93 THR A N 1
ATOM 753 C CA . THR A 1 93 ? 1.699 4.498 -2.620 1.00 83.94 93 THR A CA 1
ATOM 754 C C . THR A 1 93 ? 2.464 4.527 -1.296 1.00 83.94 93 THR A C 1
ATOM 756 O O . THR A 1 93 ? 1.895 4.216 -0.250 1.00 83.94 93 THR A O 1
ATOM 759 N N . GLY A 1 94 ? 3.736 4.940 -1.315 1.00 84.00 94 GLY A N 1
ATOM 760 C CA . GLY A 1 94 ? 4.560 5.081 -0.113 1.00 84.00 94 GLY A CA 1
ATOM 761 C C . GLY A 1 94 ? 4.055 6.184 0.818 1.00 84.00 94 GLY A C 1
ATOM 762 O O . GLY A 1 94 ? 3.987 5.974 2.029 1.00 84.00 94 GLY A O 1
ATOM 763 N N . GLY A 1 95 ? 3.628 7.321 0.261 1.00 83.00 95 GLY A N 1
ATOM 764 C CA . GLY A 1 95 ? 3.020 8.420 1.014 1.00 83.00 95 GLY A CA 1
ATOM 765 C C . GLY A 1 95 ? 1.682 8.033 1.645 1.00 83.00 95 GLY A C 1
ATOM 766 O O . GLY A 1 95 ? 1.458 8.319 2.820 1.00 83.00 95 GLY A O 1
ATOM 767 N N . LEU A 1 96 ? 0.826 7.314 0.911 1.00 82.62 96 LEU A N 1
ATOM 768 C CA . LEU A 1 96 ? -0.446 6.799 1.425 1.00 82.62 96 LEU A CA 1
ATOM 769 C C . LEU A 1 96 ? -0.250 5.769 2.540 1.00 82.62 96 LEU A C 1
ATOM 771 O O . LEU A 1 96 ? -0.805 5.926 3.627 1.00 82.62 96 LEU A O 1
ATOM 775 N N . ALA A 1 97 ? 0.539 4.722 2.289 1.00 85.81 97 ALA A N 1
ATOM 776 C CA . ALA A 1 97 ? 0.745 3.641 3.249 1.00 85.81 97 ALA A CA 1
ATOM 777 C C . ALA A 1 97 ? 1.515 4.124 4.488 1.00 85.81 97 ALA A C 1
ATOM 779 O O . ALA A 1 97 ? 1.122 3.836 5.619 1.00 85.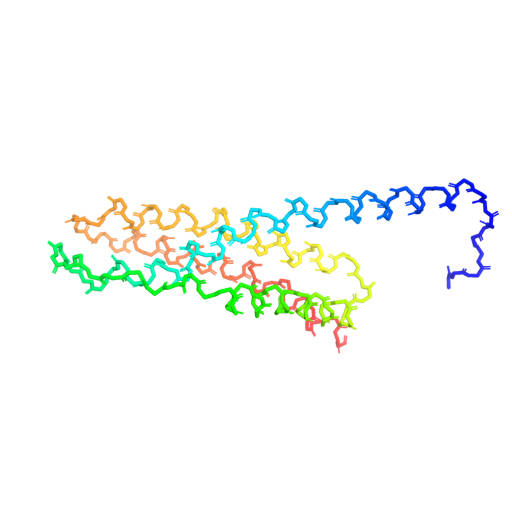81 97 ALA A O 1
ATOM 780 N N . GLY A 1 98 ? 2.579 4.906 4.281 1.00 83.12 98 GLY A N 1
ATOM 781 C CA . GLY A 1 98 ? 3.359 5.512 5.357 1.00 83.12 98 GLY A CA 1
ATOM 782 C C . GLY A 1 98 ? 2.541 6.528 6.150 1.00 83.12 98 GLY A C 1
ATOM 783 O O . GLY A 1 98 ? 2.535 6.480 7.376 1.00 83.12 98 GLY A O 1
ATOM 784 N N . GLY A 1 99 ? 1.780 7.392 5.474 1.00 81.75 99 GLY A N 1
ATOM 785 C CA . GLY A 1 99 ? 0.915 8.375 6.122 1.00 81.75 99 GLY A CA 1
ATOM 786 C C . GLY A 1 99 ? -0.190 7.727 6.959 1.00 81.75 99 GLY A C 1
ATOM 787 O O . GLY A 1 99 ? -0.392 8.096 8.119 1.00 81.75 99 GLY A O 1
ATOM 788 N N . ALA A 1 100 ? -0.854 6.705 6.416 1.00 78.81 100 ALA A N 1
ATOM 789 C CA . ALA A 1 100 ? -1.876 5.953 7.134 1.00 78.81 100 ALA A CA 1
ATOM 790 C C . ALA A 1 100 ? -1.301 5.235 8.371 1.00 78.81 100 ALA A C 1
ATOM 792 O O . ALA A 1 100 ? -1.864 5.325 9.462 1.00 78.81 100 ALA A O 1
ATOM 793 N N . CYS A 1 101 ? -0.149 4.575 8.250 1.00 84.19 101 CYS A N 1
ATOM 794 C CA . CYS A 1 101 ? 0.463 3.880 9.383 1.00 84.19 101 CYS A CA 1
ATOM 795 C C . CYS A 1 101 ? 1.055 4.838 10.429 1.00 84.19 101 CYS A C 1
ATOM 797 O O . CYS A 1 101 ? 0.881 4.614 11.623 1.00 84.19 101 CYS A O 1
ATOM 799 N N . CYS A 1 102 ? 1.745 5.903 10.019 1.00 79.75 102 CYS A N 1
ATOM 800 C CA . CYS A 1 102 ? 2.465 6.783 10.943 1.00 79.75 102 CYS A CA 1
ATOM 801 C C . CYS A 1 102 ? 1.587 7.867 11.579 1.00 79.75 102 CYS A C 1
ATOM 803 O O . CYS A 1 102 ? 1.893 8.281 12.693 1.00 79.75 102 CYS A O 1
ATOM 805 N N . TYR A 1 103 ? 0.513 8.322 10.923 1.00 79.44 103 TYR A N 1
ATOM 806 C CA . TYR A 1 103 ? -0.373 9.361 11.471 1.00 79.44 103 TYR A CA 1
ATOM 807 C C . TYR A 1 103 ? -1.723 8.809 11.932 1.00 79.44 103 TYR A C 1
ATOM 809 O O . TYR A 1 103 ? -2.174 9.137 13.030 1.00 79.44 103 TYR A O 1
ATOM 817 N N . LEU A 1 104 ? -2.363 7.943 11.139 1.00 76.81 104 LEU A N 1
ATOM 818 C CA . LEU A 1 104 ? -3.712 7.448 11.436 1.00 76.81 104 LEU A CA 1
ATOM 819 C C . LEU A 1 104 ? -3.720 6.481 12.629 1.00 76.81 104 LEU A C 1
ATOM 821 O O . LEU A 1 104 ? -4.612 6.548 13.473 1.00 76.81 104 LEU A O 1
ATOM 825 N N . LEU A 1 105 ? -2.705 5.618 12.738 1.00 78.31 105 LEU A N 1
ATOM 826 C CA . LEU A 1 105 ? -2.589 4.638 13.820 1.00 78.31 105 LEU A CA 1
ATOM 827 C C . LEU A 1 105 ? -2.394 5.284 15.209 1.00 78.31 105 LEU A C 1
ATOM 829 O O . LEU A 1 105 ? -3.195 4.987 16.100 1.00 78.31 105 LEU A O 1
ATOM 833 N N . PRO A 1 106 ? -1.426 6.198 15.438 1.00 77.19 106 PRO A N 1
ATOM 834 C CA . PRO A 1 106 ? -1.309 6.872 16.732 1.00 77.19 106 PRO A CA 1
ATOM 835 C C . PRO A 1 106 ? -2.493 7.800 17.027 1.00 77.19 106 PRO A C 1
ATOM 837 O O . PRO A 1 106 ? -2.907 7.889 18.184 1.00 77.19 106 PRO A O 1
ATOM 840 N N . ALA A 1 107 ? -3.095 8.430 16.010 1.00 74.38 107 ALA A N 1
ATOM 841 C CA . ALA A 1 107 ? -4.308 9.229 16.189 1.00 74.38 107 ALA A CA 1
ATOM 842 C C . ALA A 1 107 ? -5.497 8.373 16.662 1.00 74.38 107 ALA A C 1
ATOM 844 O O . ALA A 1 107 ? -6.204 8.760 17.595 1.00 74.38 107 ALA A O 1
ATOM 845 N N . ALA A 1 108 ? -5.694 7.187 16.076 1.00 71.25 108 ALA A N 1
ATOM 846 C CA . ALA A 1 108 ? -6.759 6.264 16.463 1.00 71.25 108 ALA A CA 1
ATOM 847 C C . ALA A 1 108 ? -6.542 5.684 17.869 1.00 71.25 108 ALA A C 1
ATOM 849 O O . ALA A 1 108 ? -7.485 5.629 18.660 1.00 71.25 108 ALA A O 1
ATOM 850 N N . ILE A 1 109 ? -5.309 5.294 18.210 1.00 76.75 109 ILE A N 1
ATOM 851 C CA . ILE A 1 109 ? -4.975 4.785 19.548 1.00 76.75 109 ILE A CA 1
ATOM 852 C C . ILE A 1 109 ? -5.157 5.883 20.597 1.00 76.75 109 ILE A C 1
ATOM 854 O O . ILE A 1 109 ? -5.784 5.631 21.622 1.00 76.75 109 ILE A O 1
ATOM 858 N N . GLY A 1 110 ? -4.690 7.107 20.328 1.00 71.81 110 GLY A N 1
ATOM 859 C CA . GLY A 1 110 ? -4.906 8.253 21.212 1.00 71.81 110 GLY A CA 1
ATOM 860 C C . GLY A 1 110 ? -6.394 8.544 21.423 1.00 71.81 110 GLY A C 1
ATOM 861 O O . GLY A 1 110 ? -6.845 8.667 22.559 1.00 71.81 110 GLY A O 1
ATOM 862 N N . ALA A 1 111 ? -7.186 8.561 20.348 1.00 68.06 111 ALA A N 1
ATOM 863 C CA . ALA A 1 111 ? -8.627 8.791 20.428 1.00 68.06 111 ALA A CA 1
ATOM 864 C C . ALA A 1 111 ? -9.374 7.688 21.203 1.00 68.06 111 ALA A C 1
ATOM 866 O O . ALA A 1 111 ? -10.279 7.988 21.982 1.00 68.06 111 ALA A O 1
ATOM 867 N N . ARG A 1 112 ? -9.002 6.414 21.014 1.00 66.12 112 ARG A N 1
ATOM 868 C CA . ARG A 1 112 ? -9.640 5.266 21.685 1.00 66.12 112 ARG A CA 1
ATOM 869 C C . ARG A 1 112 ? -9.197 5.109 23.142 1.00 66.12 112 ARG A C 1
ATOM 871 O O . ARG A 1 112 ? -10.046 4.872 23.995 1.00 66.12 112 ARG A O 1
ATOM 878 N N . ALA A 1 113 ? -7.911 5.279 23.449 1.00 64.75 113 ALA A N 1
ATOM 879 C CA . ALA A 1 113 ? -7.380 5.175 24.813 1.00 64.75 113 ALA A CA 1
ATOM 880 C C . ALA A 1 113 ? -7.940 6.259 25.754 1.00 64.75 113 ALA A C 1
ATOM 882 O O . ALA A 1 113 ? -8.035 6.048 26.961 1.00 64.75 113 ALA A O 1
ATOM 883 N N . LEU A 1 114 ? -8.353 7.405 25.207 1.00 57.09 114 LEU A N 1
ATOM 884 C CA . LEU A 1 114 ? -8.933 8.521 25.962 1.00 57.09 114 LEU A CA 1
ATOM 885 C C . LEU A 1 114 ? -10.471 8.446 26.084 1.00 57.09 114 LEU A C 1
ATOM 887 O O . LEU A 1 114 ? -11.093 9.282 26.747 1.00 57.09 114 LEU A O 1
ATOM 891 N N . GLY A 1 115 ? -11.100 7.425 25.494 1.00 54.66 115 GLY A N 1
ATOM 892 C CA . GLY A 1 115 ? -12.548 7.258 25.385 1.00 54.66 115 GLY A CA 1
ATOM 893 C C . GLY A 1 115 ? -13.284 6.798 26.650 1.00 54.66 115 GLY A C 1
ATOM 894 O O . GLY A 1 115 ? -14.054 5.857 26.546 1.00 54.66 115 GLY A O 1
ATOM 895 N N . VAL A 1 116 ? -13.090 7.462 27.804 1.00 51.66 116 VAL A N 1
ATOM 896 C CA . VAL A 1 116 ? -14.035 7.489 28.962 1.00 51.66 116 VAL A CA 1
ATOM 897 C C . VAL A 1 116 ? -13.942 8.804 29.770 1.00 51.66 116 VAL A C 1
ATOM 899 O O . VAL A 1 116 ? -14.869 9.137 30.509 1.00 51.66 116 VAL A O 1
ATOM 902 N N . ARG A 1 117 ? -12.872 9.613 29.669 1.00 48.72 117 ARG A N 1
ATOM 903 C CA . ARG A 1 117 ? -12.671 10.733 30.612 1.00 48.72 117 ARG A CA 1
ATOM 904 C C . ARG A 1 117 ? -12.334 12.057 29.918 1.00 48.72 117 ARG A C 1
ATOM 906 O O . ARG A 1 117 ? -11.204 12.289 29.527 1.00 48.72 117 ARG A O 1
ATOM 913 N N . LYS A 1 118 ? -13.361 12.915 29.832 1.00 46.25 118 LYS A N 1
ATOM 914 C CA . LYS A 1 118 ? -13.357 14.376 29.598 1.00 46.25 118 LYS A CA 1
ATOM 915 C C . LYS A 1 118 ? -12.306 14.928 28.615 1.00 46.25 118 LYS A C 1
ATOM 917 O O . LYS A 1 118 ? -11.165 15.197 28.961 1.00 46.25 118 LYS A O 1
ATOM 922 N N . ARG A 1 119 ? -12.816 15.245 27.422 1.00 55.59 119 ARG A N 1
ATOM 923 C CA . ARG A 1 119 ? -12.303 16.156 26.388 1.00 55.59 119 ARG A CA 1
ATOM 924 C C . ARG A 1 119 ? -11.543 17.368 26.959 1.00 55.59 119 ARG A C 1
ATOM 926 O O . ARG A 1 119 ? -12.165 18.351 27.356 1.00 55.59 119 ARG A O 1
ATOM 933 N N . SER A 1 120 ? -10.212 17.333 26.919 1.00 60.06 120 SER A N 1
ATOM 934 C CA . SER A 1 120 ? -9.396 18.545 26.829 1.00 60.06 120 SER A CA 1
ATOM 935 C C . SER A 1 120 ? -9.430 19.013 25.371 1.00 60.06 120 SER A C 1
ATOM 937 O O . SER A 1 120 ? -9.081 18.277 24.446 1.00 60.06 120 SER A O 1
ATOM 939 N N . LEU A 1 121 ? -9.933 20.227 25.148 1.00 61.47 121 LEU A N 1
ATOM 940 C CA . LEU A 1 121 ? -10.084 20.830 23.817 1.00 61.47 121 LEU A CA 1
ATOM 941 C C . LEU A 1 121 ? -8.738 20.866 23.057 1.00 61.47 121 LEU A C 1
ATOM 943 O O . LEU A 1 121 ? -8.705 20.693 21.844 1.00 61.47 121 LEU A O 1
ATOM 947 N N . GLU A 1 122 ? -7.633 20.977 23.797 1.00 64.25 122 GLU A N 1
ATOM 948 C CA . GLU A 1 122 ? -6.256 21.043 23.298 1.00 64.25 122 GLU A CA 1
ATOM 949 C C . GLU A 1 122 ? -5.750 19.717 22.703 1.00 64.25 122 GLU A C 1
ATOM 951 O O . GLU A 1 122 ? -5.114 19.725 21.651 1.00 64.25 122 GLU A O 1
ATOM 956 N N . MET A 1 123 ? -6.079 18.559 23.293 1.00 62.00 123 MET A N 1
ATOM 957 C CA . MET A 1 123 ? -5.685 17.260 22.718 1.00 62.00 123 MET A CA 1
ATOM 958 C C . MET A 1 123 ? -6.553 16.872 21.519 1.00 62.00 123 MET A C 1
ATOM 960 O O . MET A 1 123 ? -6.050 16.300 20.555 1.00 62.00 123 MET A O 1
ATOM 964 N N . GLY A 1 124 ? -7.845 17.222 21.542 1.00 68.56 124 GLY A N 1
ATOM 965 C CA . GLY A 1 124 ? -8.716 17.062 20.374 1.00 68.56 124 GLY A CA 1
ATOM 966 C C . GLY A 1 124 ? -8.231 17.895 19.185 1.00 68.56 12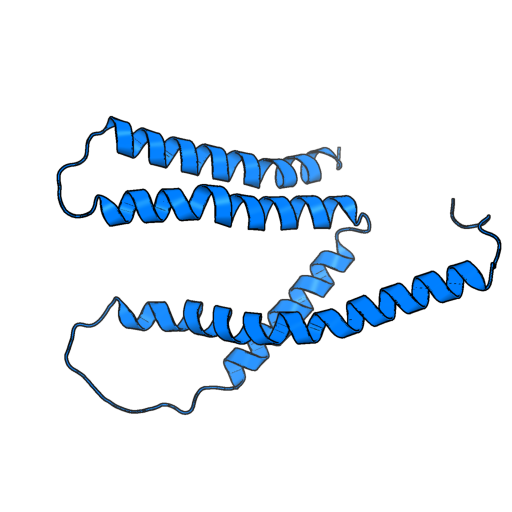4 GLY A C 1
ATOM 967 O O . GLY A 1 124 ? -8.226 17.407 18.057 1.00 68.56 124 GLY A O 1
ATOM 968 N N . LEU A 1 125 ? -7.747 19.114 19.450 1.00 65.75 125 LEU A N 1
ATOM 969 C CA . LEU A 1 125 ? -7.092 19.957 18.453 1.00 65.75 125 LEU A CA 1
ATOM 970 C C . LEU A 1 125 ? -5.789 19.323 17.955 1.00 65.75 125 LEU A C 1
ATOM 972 O O . LEU A 1 125 ? -5.569 19.297 16.754 1.00 65.75 125 LEU A O 1
ATOM 976 N N . MET A 1 126 ? -4.959 18.760 18.837 1.00 68.06 126 MET A N 1
ATOM 977 C CA . MET A 1 126 ? -3.715 18.089 18.444 1.00 68.06 126 MET A CA 1
ATOM 978 C C . MET A 1 126 ? -3.973 16.868 17.544 1.00 68.06 126 MET A C 1
ATOM 980 O O . MET A 1 126 ? -3.280 16.693 16.547 1.00 68.06 126 MET A O 1
ATOM 984 N N . ILE A 1 127 ? -5.005 16.069 17.835 1.00 72.56 127 ILE A N 1
ATOM 985 C CA . ILE A 1 127 ? -5.428 14.937 16.991 1.00 72.56 127 ILE A CA 1
ATOM 986 C C . ILE A 1 127 ? -5.984 15.434 15.651 1.00 72.56 127 ILE A C 1
ATOM 988 O O . ILE A 1 127 ? -5.648 14.875 14.609 1.00 72.56 127 ILE A O 1
ATOM 992 N N . LEU A 1 128 ? -6.796 16.495 15.652 1.00 74.38 128 LEU A N 1
ATOM 993 C CA . LEU A 1 128 ? -7.328 17.105 14.430 1.00 74.38 128 LEU A CA 1
ATOM 994 C C . LEU A 1 128 ? -6.217 17.714 13.566 1.00 74.38 128 LEU A C 1
ATOM 996 O O . LEU A 1 128 ? -6.266 17.590 12.350 1.00 74.38 128 LEU A O 1
ATOM 1000 N N . LEU A 1 129 ? -5.211 18.339 14.178 1.00 72.88 129 LEU A N 1
ATOM 1001 C CA . LEU A 1 129 ? -4.070 18.944 13.495 1.00 72.88 129 LEU A CA 1
ATOM 1002 C C . LEU A 1 129 ? -3.136 17.858 12.960 1.00 72.88 129 LEU A C 1
ATOM 1004 O O . LEU A 1 129 ? -2.693 17.960 11.826 1.00 72.88 129 LEU A O 1
ATOM 1008 N N . LEU A 1 130 ? -2.905 16.774 13.706 1.00 73.25 130 LEU A N 1
ATOM 1009 C CA . LEU A 1 130 ? -2.117 15.630 13.242 1.00 73.25 130 LEU A CA 1
ATOM 1010 C C . LEU A 1 130 ? -2.824 14.869 12.108 1.00 73.25 130 LEU A C 1
ATOM 1012 O O . LEU A 1 130 ? -2.185 14.478 11.136 1.00 73.25 130 LEU A O 1
ATOM 1016 N N . CYS A 1 131 ? -4.148 14.718 12.198 1.00 75.75 131 CYS A N 1
ATOM 1017 C CA . CYS A 1 131 ? -4.977 14.173 11.125 1.00 75.75 131 CYS A CA 1
ATOM 1018 C C . CYS A 1 131 ? -4.999 15.113 9.912 1.00 75.75 131 CYS A C 1
ATOM 1020 O O . CYS A 1 131 ? -4.786 14.667 8.793 1.00 75.75 131 CYS A O 1
ATOM 1022 N N . GLY A 1 132 ? -5.173 16.418 10.124 1.00 77.81 132 GLY A N 1
ATOM 1023 C CA . GLY A 1 132 ? -5.164 17.438 9.076 1.00 77.81 132 GLY A CA 1
ATOM 1024 C C . GLY A 1 132 ? -3.811 17.557 8.377 1.00 77.81 132 GLY A C 1
ATOM 1025 O O . GLY A 1 132 ? -3.771 17.650 7.156 1.00 77.81 132 GLY A O 1
ATOM 1026 N N . LEU A 1 133 ? -2.704 17.475 9.119 1.00 75.31 133 LEU A N 1
ATOM 1027 C CA . LEU A 1 133 ? -1.347 17.420 8.576 1.00 75.31 133 LEU A CA 1
ATOM 1028 C C . LEU A 1 133 ? -1.126 16.111 7.811 1.00 75.31 133 LEU A C 1
ATOM 1030 O O . LEU A 1 133 ? -0.581 16.138 6.715 1.00 75.31 133 LEU A O 1
ATOM 1034 N N . GLY A 1 134 ? -1.601 14.982 8.348 1.00 75.38 134 GLY A N 1
ATOM 1035 C CA . GLY A 1 134 ? -1.587 13.693 7.660 1.00 75.38 134 GLY A CA 1
ATOM 1036 C C . GLY A 1 134 ? -2.347 13.747 6.334 1.00 75.38 134 GLY A C 1
ATOM 1037 O O . GLY A 1 134 ? -1.805 13.352 5.310 1.00 75.38 134 GLY A O 1
ATOM 1038 N N . VAL A 1 135 ? -3.554 14.319 6.322 1.00 75.25 135 VAL A N 1
ATOM 1039 C CA . VAL A 1 135 ? -4.355 14.542 5.110 1.00 75.25 135 VAL A CA 1
ATOM 1040 C C . VAL A 1 135 ? -3.650 15.504 4.156 1.00 75.25 135 VAL A C 1
ATOM 1042 O O . VAL A 1 135 ? -3.617 15.226 2.966 1.00 75.25 135 VAL A O 1
ATOM 1045 N N . LEU A 1 136 ? -3.030 16.583 4.639 1.00 71.62 136 LEU A N 1
ATOM 1046 C CA . LEU A 1 136 ? -2.289 17.536 3.806 1.00 71.62 136 LEU A CA 1
ATOM 1047 C C . LEU A 1 136 ? -1.062 16.889 3.139 1.00 71.62 136 LEU A C 1
ATOM 1049 O O . LEU A 1 136 ? -0.838 17.073 1.943 1.00 71.62 136 LEU A O 1
ATOM 1053 N N . ILE A 1 137 ? -0.295 16.091 3.886 1.00 73.69 137 ILE A N 1
ATOM 1054 C CA . ILE A 1 137 ? 0.856 15.324 3.381 1.00 73.69 137 ILE A CA 1
ATOM 1055 C C . ILE A 1 137 ? 0.399 14.297 2.339 1.00 73.69 137 ILE A C 1
ATOM 1057 O O . ILE A 1 137 ? 1.077 14.069 1.344 1.00 73.69 137 ILE A O 1
ATOM 1061 N N . LEU A 1 138 ? -0.777 13.713 2.540 1.00 69.44 138 LEU A N 1
ATOM 1062 C CA . LEU A 1 138 ? -1.368 12.698 1.674 1.00 69.44 138 LEU A CA 1
ATOM 1063 C C . LEU A 1 138 ? -2.034 13.319 0.427 1.00 69.44 138 LEU A C 1
ATOM 1065 O O . LEU A 1 138 ? -2.054 12.703 -0.637 1.00 69.44 138 LEU A O 1
ATOM 1069 N N . LEU A 1 139 ? -2.475 14.578 0.519 1.00 72.00 139 LEU A N 1
ATOM 1070 C CA . LEU A 1 139 ? -2.947 15.409 -0.594 1.00 72.00 139 LEU A CA 1
ATOM 1071 C C . LEU A 1 139 ? -1.786 15.978 -1.431 1.00 72.00 139 LEU A C 1
ATOM 1073 O O . LEU A 1 139 ? -1.939 16.190 -2.631 1.00 72.00 139 LEU A O 1
ATOM 1077 N N . SER A 1 140 ? -0.616 16.193 -0.824 1.00 70.38 140 SER A N 1
ATOM 1078 C CA . SER A 1 140 ? 0.582 16.740 -1.480 1.00 70.38 140 SER A CA 1
ATOM 1079 C C . SER A 1 140 ? 0.978 16.000 -2.769 1.00 70.38 140 SER A C 1
ATOM 1081 O O . SER A 1 140 ? 1.101 16.669 -3.793 1.00 70.38 140 SER A O 1
ATOM 1083 N N . PRO A 1 141 ? 1.098 14.655 -2.807 1.00 68.44 141 PRO A N 1
ATOM 1084 C CA . PRO A 1 141 ? 1.431 13.951 -4.045 1.00 68.44 141 PRO A CA 1
ATOM 1085 C C . PRO A 1 141 ? 0.317 14.039 -5.102 1.00 68.44 141 PRO A C 1
ATOM 1087 O O . PRO A 1 141 ? 0.608 13.995 -6.294 1.00 68.44 141 PRO A O 1
ATOM 1090 N N . PHE A 1 142 ? -0.945 14.220 -4.691 1.00 67.88 142 PHE A N 1
ATOM 1091 C CA . PHE A 1 142 ? -2.067 14.436 -5.609 1.00 67.88 142 PHE A CA 1
ATOM 1092 C C . PHE A 1 142 ? -1.998 15.825 -6.267 1.00 67.88 142 PHE A C 1
ATOM 1094 O O . PHE A 1 142 ? -2.185 15.954 -7.475 1.00 67.88 142 PHE A O 1
ATOM 1101 N N . LEU A 1 143 ? -1.651 16.861 -5.494 1.00 66.12 143 LEU A N 1
ATOM 1102 C CA . LEU A 1 143 ? -1.396 18.211 -6.010 1.00 66.12 143 LEU A CA 1
ATOM 1103 C C . LEU A 1 143 ? -0.163 18.267 -6.919 1.00 66.12 143 LEU A C 1
ATOM 1105 O O . LEU A 1 143 ? -0.196 18.957 -7.933 1.00 66.12 143 LEU A O 1
ATOM 1109 N N . THR A 1 144 ? 0.908 17.538 -6.595 1.00 68.25 144 THR A N 1
ATOM 1110 C CA . THR A 1 144 ? 2.103 17.465 -7.451 1.00 68.25 144 THR A CA 1
ATOM 1111 C C . THR A 1 144 ? 1.795 16.814 -8.799 1.00 68.25 144 THR A C 1
ATOM 1113 O O . THR A 1 144 ? 2.316 17.263 -9.813 1.00 68.25 144 THR A O 1
ATOM 1116 N N . PHE A 1 145 ? 0.912 15.813 -8.838 1.00 64.19 145 PHE A N 1
ATOM 1117 C CA . PHE A 1 145 ? 0.462 15.209 -10.094 1.00 64.19 145 PHE A CA 1
ATOM 1118 C C . PHE A 1 145 ? -0.359 16.190 -10.947 1.00 64.19 145 PHE A C 1
ATOM 1120 O O . PHE A 1 145 ? -0.131 16.293 -12.147 1.00 64.19 145 PHE A O 1
ATOM 1127 N N . LEU A 1 146 ? -1.255 16.967 -10.324 1.00 63.50 146 LEU A N 1
ATOM 1128 C CA . LEU A 1 146 ? -2.057 17.985 -11.014 1.00 63.50 146 LEU A CA 1
ATOM 1129 C C . LEU A 1 146 ? -1.214 19.181 -11.503 1.00 63.50 146 LEU A C 1
ATOM 1131 O O . LEU A 1 146 ? -1.527 19.781 -12.523 1.00 63.50 146 LEU A O 1
ATOM 1135 N N . GLY A 1 147 ? -0.150 19.534 -10.775 1.00 57.41 147 GLY A N 1
ATOM 1136 C CA . GLY A 1 147 ? 0.762 20.629 -11.125 1.00 57.41 147 GLY A CA 1
ATOM 1137 C C . GLY A 1 147 ? 1.809 20.282 -12.188 1.00 57.41 147 GLY A C 1
ATOM 1138 O O . GLY A 1 147 ? 2.470 21.184 -12.686 1.00 57.41 147 GLY A O 1
ATOM 1139 N N . VAL A 1 148 ? 1.968 19.000 -12.530 1.00 55.84 148 VAL A N 1
ATOM 1140 C CA . VAL A 1 148 ? 2.816 18.537 -13.644 1.00 55.84 148 VAL A CA 1
AT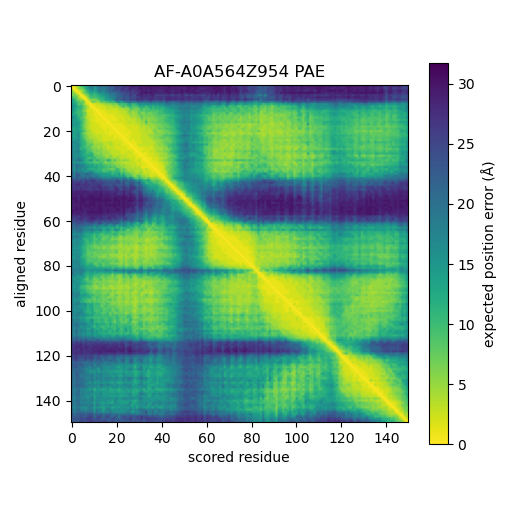OM 1141 C C . VAL A 1 148 ? 2.073 18.592 -14.991 1.00 55.84 148 VAL A C 1
ATOM 1143 O O . VAL A 1 148 ? 2.718 18.534 -16.033 1.00 55.84 148 VAL A O 1
ATOM 1146 N N . ASP A 1 149 ? 0.744 18.752 -14.983 1.00 49.84 149 ASP A N 1
ATOM 1147 C CA . ASP A 1 149 ? -0.100 18.854 -16.188 1.00 49.84 149 ASP A CA 1
ATOM 1148 C C . ASP A 1 149 ? -0.327 20.314 -16.664 1.00 49.84 149 ASP A C 1
ATOM 1150 O O . ASP A 1 149 ? -1.160 20.560 -17.535 1.00 49.84 149 ASP A O 1
ATOM 1154 N N . VAL A 1 150 ? 0.409 21.294 -16.108 1.00 42.66 150 VAL A N 1
ATOM 1155 C CA . VAL A 1 150 ? 0.420 22.718 -16.529 1.00 42.66 150 VAL A CA 1
ATOM 1156 C C . VAL A 1 150 ? 1.779 23.118 -17.090 1.00 42.66 150 VAL A C 1
ATOM 1158 O O . VAL A 1 150 ? 2.803 22.803 -16.444 1.00 42.66 150 VAL A O 1
#

Secondary structure (DSSP, 8-state):
--S-S---HHHHHHHHHHHHHHHHHHHHHHHHHHHHHHHHHTTSTTSSS-S----------HHHHHHHHHHHHHHHHHHHHH-S-HHHHHHHHHHHHHHIIIIIHHHHHHHHHTTTS---HHHHHHHHHHHHHHHHHHHHHHHHHHHT--

Solvent-accessible surface area (backbone atoms only — not comparable to full-atom values): 8980 Å² total; per-residue (Å²): 141,79,91,81,66,80,93,46,69,67,59,53,52,51,53,52,52,50,51,52,53,53,62,60,43,52,61,66,53,47,58,59,49,53,55,51,53,51,56,58,68,60,50,63,73,67,76,77,62,74,101,79,76,95,78,81,83,74,76,79,61,64,63,60,58,50,50,51,54,50,47,53,54,51,51,51,51,51,54,58,70,78,43,96,48,68,68,58,57,51,51,45,53,50,40,46,55,48,36,46,57,69,39,48,47,58,43,49,50,55,57,58,78,50,72,86,66,79,89,52,70,66,58,56,47,49,46,50,49,47,49,48,49,35,49,50,62,52,43,44,58,56,52,54,57,62,60,68,77,108

Radius of gyration: 22.13 Å; Cα contacts (8 Å, |Δi|>4): 31; chains: 1; bounding box: 52×43×60 Å

Mean predicted aligned error: 13.35 Å

Organism: Hymenolepis diminuta (NCBI:txid6216)

pLDDT: mean 70.36, std 14.18, range [39.09, 92.0]